Protein AF-A0A0E3ZFE8-F1 (afdb_monomer_lite)

Sequence (93 aa):
MDILQHFCARYPEEAVQLEIRRWFILALKDDYDGLCSGRTRHLITFFEQLRQVLSALYRLQDNPDTIAPLALALENLSQQLTPNWTLLVDPAD

Foldseek 3Di:
DDPLLVVCVVAPLVRVLVVLVVVLVVCCVVPPPDPPDPVNVVSVVVSVLVNQLSVLSNVCSVPVVVVPVNVVSVVVCVVVVPPCVVCVVDVDD

Organism: NCBI:txid400092

Secondary structure (DSSP, 8-state):
--HHHHHHHHS-HHHHHHHHHHHHHHHHHHH---TTSHHHHHHHHHHHHHHHHHHHHHHHHH-GGGHHHHHHHHHHHHHH--GGGHHHHS---

Radius of gyration: 14.8 Å; chains: 1; bounding box: 37×26×40 Å

Structure (mmCIF, N/CA/C/O backbone):
data_AF-A0A0E3ZFE8-F1
#
_entry.id   AF-A0A0E3ZFE8-F1
#
loop_
_atom_site.group_PDB
_atom_site.id
_atom_site.type_symbol
_atom_site.label_atom_id
_atom_site.label_alt_id
_atom_site.label_comp_id
_atom_site.label_asym_id
_atom_site.label_entity_id
_atom_site.label_seq_id
_atom_site.pdbx_PDB_ins_code
_atom_site.Cartn_x
_atom_site.Cartn_y
_atom_site.Cartn_z
_atom_site.occupancy
_atom_site.B_iso_or_equiv
_atom_site.auth_seq_id
_atom_site.auth_comp_id
_atom_site.auth_asym_id
_atom_site.auth_atom_id
_atom_site.pdbx_PDB_model_num
ATOM 1 N N . MET A 1 1 ? -22.247 3.380 12.559 1.00 49.09 1 MET A N 1
ATOM 2 C CA . MET A 1 1 ? -20.933 2.712 12.581 1.00 49.09 1 MET A CA 1
ATOM 3 C C . MET A 1 1 ? -20.124 3.303 11.459 1.00 49.09 1 MET A C 1
ATOM 5 O O . MET A 1 1 ? -20.637 3.375 10.349 1.00 49.09 1 MET A O 1
ATOM 9 N N . ASP A 1 2 ? -18.938 3.796 11.786 1.00 74.31 2 ASP A N 1
ATOM 10 C CA . ASP A 1 2 ? -18.043 4.450 10.841 1.00 74.31 2 ASP A CA 1
ATOM 11 C C . ASP A 1 2 ? -17.635 3.454 9.741 1.00 74.31 2 ASP A C 1
ATOM 13 O O . ASP A 1 2 ? -17.323 2.298 10.043 1.00 74.31 2 ASP A O 1
ATOM 17 N N . ILE A 1 3 ? -17.675 3.864 8.469 1.00 75.94 3 ILE A N 1
ATOM 18 C CA . ILE A 1 3 ? -17.308 3.006 7.322 1.00 75.94 3 ILE A CA 1
ATOM 19 C C . ILE A 1 3 ? -15.898 2.439 7.531 1.00 75.94 3 ILE A C 1
ATOM 21 O O . ILE A 1 3 ? -15.631 1.274 7.234 1.00 75.94 3 ILE A O 1
ATOM 25 N N . LEU A 1 4 ? -15.031 3.253 8.131 1.00 72.31 4 LEU A N 1
ATOM 26 C CA . LEU A 1 4 ? -13.649 2.930 8.443 1.00 72.31 4 LEU A CA 1
ATOM 27 C C . LEU A 1 4 ? -13.535 1.842 9.521 1.00 72.31 4 LEU A C 1
ATOM 29 O O . LEU A 1 4 ? -12.794 0.880 9.351 1.00 72.31 4 LEU A O 1
ATOM 33 N N . GLN A 1 5 ? -14.351 1.916 10.577 1.00 74.56 5 GLN A N 1
ATOM 34 C CA . GLN A 1 5 ? -14.404 0.875 11.610 1.00 74.56 5 GLN A CA 1
ATOM 35 C C . GLN A 1 5 ? -14.891 -0.461 11.046 1.00 74.56 5 GLN A C 1
ATOM 37 O O . GLN A 1 5 ? -14.350 -1.508 11.392 1.00 74.56 5 GLN A O 1
ATOM 42 N N . HIS A 1 6 ? -15.901 -0.444 10.169 1.00 80.19 6 HIS A N 1
ATOM 43 C CA . HIS A 1 6 ? -16.394 -1.672 9.547 1.00 80.19 6 HIS A CA 1
ATOM 44 C C . HIS A 1 6 ? -15.352 -2.289 8.608 1.00 80.19 6 HIS A C 1
ATOM 46 O O . HIS A 1 6 ? -15.161 -3.505 8.615 1.00 80.19 6 HIS A O 1
ATOM 52 N N . PHE A 1 7 ? -14.659 -1.457 7.826 1.00 81.31 7 PHE A N 1
ATOM 53 C CA . PHE A 1 7 ? -13.579 -1.895 6.950 1.00 81.31 7 PHE A CA 1
ATOM 54 C C . PHE A 1 7 ? -12.446 -2.547 7.746 1.00 81.31 7 PHE A C 1
ATOM 56 O O . PHE A 1 7 ? -12.103 -3.698 7.484 1.00 81.31 7 PHE A O 1
ATOM 63 N N . CYS A 1 8 ? -11.918 -1.862 8.758 1.00 81.75 8 CYS A N 1
ATOM 64 C CA . CYS A 1 8 ? -10.790 -2.373 9.524 1.00 81.75 8 CYS A CA 1
ATOM 65 C C . CYS A 1 8 ? -11.158 -3.556 10.440 1.00 81.75 8 CYS A C 1
ATOM 67 O O . CYS A 1 8 ? -10.316 -4.408 10.707 1.00 81.75 8 CYS A O 1
ATOM 69 N N . ALA A 1 9 ? -12.417 -3.670 10.882 1.00 84.19 9 ALA A N 1
ATOM 70 C CA . ALA A 1 9 ? -12.896 -4.860 11.590 1.00 84.19 9 ALA A CA 1
ATOM 71 C C . ALA A 1 9 ? -13.031 -6.082 10.665 1.00 84.19 9 ALA A C 1
ATOM 73 O O . ALA A 1 9 ? -12.829 -7.217 11.092 1.00 84.19 9 ALA A O 1
ATOM 74 N N . ARG A 1 10 ? -13.394 -5.860 9.396 1.00 87.06 10 ARG A N 1
ATOM 75 C CA . ARG A 1 10 ? -13.576 -6.919 8.396 1.00 87.06 10 ARG A CA 1
ATOM 76 C C . ARG A 1 10 ? -12.258 -7.382 7.783 1.00 87.06 10 ARG A C 1
ATOM 78 O O . ARG A 1 10 ? -12.127 -8.557 7.447 1.00 87.06 10 ARG A O 1
ATOM 85 N N . TYR A 1 11 ? -11.305 -6.471 7.631 1.00 87.81 11 TYR A N 1
ATOM 86 C CA . TYR A 1 11 ? -10.011 -6.734 7.021 1.00 87.81 11 TYR A CA 1
ATOM 87 C C . TYR A 1 11 ? -8.901 -6.353 8.006 1.00 87.81 11 TYR A C 1
ATOM 89 O O . TYR A 1 11 ? -8.718 -5.167 8.262 1.00 87.81 11 TYR A O 1
ATOM 97 N N . PRO A 1 12 ? -8.149 -7.317 8.563 1.00 89.06 12 PRO A N 1
ATOM 98 C CA . PRO A 1 12 ? -6.989 -7.019 9.401 1.00 89.06 12 PRO A CA 1
ATOM 99 C C . PRO A 1 12 ? -5.902 -6.287 8.608 1.00 89.06 12 PRO A C 1
ATOM 101 O O . PRO A 1 12 ? -5.692 -6.609 7.435 1.00 89.06 12 PRO A O 1
ATOM 104 N N . GLU A 1 13 ? -5.168 -5.367 9.247 1.00 87.06 13 GLU A N 1
ATOM 105 C CA . GLU A 1 13 ? -4.106 -4.593 8.581 1.00 87.06 13 GLU A CA 1
ATOM 106 C C . GLU A 1 13 ? -3.114 -5.512 7.859 1.00 87.06 13 GLU A C 1
ATOM 108 O O . GLU A 1 13 ? -2.856 -5.330 6.673 1.00 87.06 13 GLU A O 1
ATOM 113 N N . GLU A 1 14 ? -2.626 -6.560 8.525 1.00 88.69 14 GLU A N 1
ATOM 114 C CA . GLU A 1 14 ? -1.678 -7.514 7.937 1.00 88.69 14 GLU A CA 1
ATOM 115 C C . GLU A 1 14 ? -2.206 -8.176 6.656 1.00 88.69 14 GLU A C 1
ATOM 117 O O . GLU A 1 14 ? -1.456 -8.355 5.694 1.00 88.69 14 GLU A O 1
ATOM 122 N N . ALA A 1 15 ? -3.501 -8.507 6.613 1.00 87.50 15 ALA A N 1
ATOM 123 C CA . ALA A 1 15 ? -4.125 -9.124 5.448 1.00 87.50 15 ALA A CA 1
ATOM 124 C C . ALA A 1 15 ? -4.221 -8.137 4.275 1.00 87.50 15 ALA A C 1
ATOM 126 O O . ALA A 1 15 ? -3.918 -8.500 3.138 1.00 87.50 15 ALA A O 1
ATOM 127 N N . VAL A 1 16 ? -4.577 -6.880 4.550 1.00 87.62 16 VAL A N 1
ATOM 128 C CA . VAL A 1 16 ? -4.636 -5.814 3.538 1.00 87.62 16 VAL A CA 1
ATOM 129 C C . VAL A 1 16 ? -3.244 -5.484 3.001 1.00 87.62 16 VAL A C 1
ATOM 131 O O . VAL A 1 16 ? -3.046 -5.392 1.790 1.00 87.62 16 VAL A O 1
ATOM 134 N N . GLN A 1 17 ? -2.255 -5.379 3.888 1.00 85.56 17 GLN A N 1
ATOM 135 C CA . GLN A 1 17 ? -0.855 -5.145 3.535 1.00 85.56 17 GLN A CA 1
ATOM 136 C C . GLN A 1 17 ? -0.292 -6.279 2.665 1.00 85.56 17 GLN A C 1
ATOM 138 O O . GLN A 1 17 ? 0.426 -6.030 1.691 1.00 85.56 17 GLN A O 1
ATOM 143 N N . LEU A 1 18 ? -0.636 -7.533 2.981 1.00 88.69 18 LEU A N 1
ATOM 144 C CA . LEU A 1 18 ? -0.254 -8.695 2.181 1.00 88.69 18 LEU A CA 1
ATOM 145 C C . LEU A 1 18 ? -0.872 -8.640 0.781 1.00 88.69 18 LEU A C 1
ATOM 147 O O . LEU A 1 18 ? -0.178 -8.898 -0.203 1.00 88.69 18 LEU A O 1
ATOM 151 N N . GLU A 1 19 ? -2.156 -8.307 0.688 1.00 88.25 19 GLU A N 1
ATOM 152 C CA . GLU A 1 19 ? -2.877 -8.281 -0.582 1.00 88.25 19 GLU A CA 1
ATOM 153 C C . GLU A 1 19 ? -2.342 -7.187 -1.510 1.00 88.25 19 GLU A C 1
ATOM 155 O O . GLU A 1 19 ? -2.030 -7.443 -2.671 1.00 88.25 19 GLU A O 1
ATOM 160 N N . ILE A 1 20 ? -2.073 -6.000 -0.973 1.00 86.44 20 ILE A N 1
ATOM 161 C CA . ILE A 1 20 ? -1.469 -4.905 -1.739 1.00 86.44 20 ILE A CA 1
ATOM 162 C C . ILE A 1 20 ? -0.056 -5.250 -2.185 1.00 86.44 20 ILE A C 1
ATOM 164 O O . ILE A 1 20 ? 0.321 -4.969 -3.323 1.00 86.44 20 ILE A O 1
ATOM 168 N N . ARG A 1 21 ? 0.725 -5.932 -1.340 1.00 87.75 21 ARG A N 1
ATOM 169 C CA . ARG A 1 21 ? 2.038 -6.443 -1.744 1.00 87.75 21 ARG A CA 1
ATOM 170 C C . ARG A 1 21 ? 1.928 -7.441 -2.896 1.00 87.75 21 ARG A C 1
ATOM 172 O O . ARG A 1 21 ? 2.779 -7.419 -3.782 1.00 87.75 21 ARG A O 1
ATOM 179 N N . ARG A 1 22 ? 0.911 -8.308 -2.906 1.00 87.88 22 ARG A N 1
ATOM 180 C CA . ARG A 1 22 ? 0.669 -9.233 -4.025 1.00 87.88 22 ARG A CA 1
ATOM 181 C C . ARG A 1 22 ? 0.366 -8.466 -5.305 1.00 87.88 22 ARG A C 1
ATOM 183 O O . ARG A 1 22 ? 0.996 -8.751 -6.318 1.00 87.88 22 ARG A O 1
ATOM 190 N N . TRP A 1 23 ? -0.524 -7.479 -5.246 1.00 87.00 23 TRP A N 1
ATOM 191 C CA . TRP A 1 23 ? -0.878 -6.657 -6.407 1.00 87.00 23 TRP A CA 1
ATOM 192 C C . TRP A 1 23 ? 0.329 -5.896 -6.947 1.00 87.00 23 TRP A C 1
ATOM 194 O O . TRP A 1 23 ? 0.566 -5.900 -8.149 1.00 87.00 23 TRP A O 1
ATOM 204 N N . PHE A 1 24 ? 1.154 -5.335 -6.065 1.00 86.12 24 PHE A N 1
ATOM 205 C CA . PHE A 1 24 ? 2.394 -4.677 -6.460 1.00 86.12 24 PHE A CA 1
ATOM 206 C C . PHE A 1 24 ? 3.382 -5.624 -7.134 1.00 86.12 24 PHE A C 1
ATOM 208 O O . PHE A 1 24 ? 3.966 -5.264 -8.147 1.00 86.12 24 PHE A O 1
ATOM 215 N N . ILE A 1 25 ? 3.563 -6.842 -6.615 1.00 85.94 25 ILE A N 1
ATOM 216 C CA . ILE A 1 25 ? 4.442 -7.833 -7.253 1.00 85.94 25 ILE A CA 1
ATOM 217 C C . ILE A 1 25 ? 3.917 -8.216 -8.639 1.00 85.94 25 ILE A C 1
ATOM 219 O O . ILE A 1 25 ? 4.724 -8.409 -9.544 1.00 85.94 25 ILE A O 1
ATOM 223 N N . LEU A 1 26 ? 2.600 -8.348 -8.808 1.00 83.38 26 LEU A N 1
ATOM 224 C CA . LEU A 1 26 ? 1.989 -8.653 -10.104 1.00 83.38 26 LEU A CA 1
ATOM 225 C C . LEU A 1 26 ? 2.179 -7.496 -11.090 1.00 83.38 26 LEU A C 1
ATOM 227 O O . LEU A 1 26 ? 2.761 -7.709 -12.146 1.00 83.38 26 LEU A O 1
ATOM 231 N N . ALA A 1 27 ? 1.823 -6.272 -10.697 1.00 79.94 27 ALA A N 1
ATOM 232 C CA . ALA A 1 27 ? 2.027 -5.080 -11.517 1.00 79.94 27 ALA A CA 1
ATOM 233 C C . ALA A 1 27 ? 3.506 -4.879 -11.878 1.00 79.94 27 ALA A C 1
ATOM 235 O O . ALA A 1 27 ? 3.845 -4.577 -13.016 1.00 79.94 27 ALA A O 1
ATOM 236 N N . LEU A 1 28 ? 4.416 -5.112 -10.925 1.00 82.88 28 LEU A N 1
ATOM 237 C CA . LEU A 1 28 ? 5.845 -5.051 -11.195 1.00 82.88 28 LEU A CA 1
ATOM 238 C C . LEU A 1 28 ? 6.249 -6.142 -12.190 1.00 82.88 28 LEU A C 1
ATOM 240 O O . LEU A 1 28 ? 6.996 -5.862 -13.106 1.00 82.88 28 LEU A O 1
ATOM 244 N N . LYS A 1 29 ? 5.765 -7.380 -12.072 1.00 83.25 29 LYS A N 1
ATOM 245 C CA . LYS A 1 29 ? 6.103 -8.433 -13.045 1.00 83.25 29 LYS A CA 1
ATOM 246 C C . LYS A 1 29 ? 5.650 -8.106 -14.466 1.00 83.25 29 LYS A C 1
ATOM 248 O O . LYS A 1 29 ? 6.395 -8.413 -15.393 1.00 83.25 29 LYS A O 1
ATOM 253 N N . ASP A 1 30 ? 4.476 -7.506 -14.613 1.00 78.62 30 ASP A N 1
ATOM 254 C CA . ASP A 1 30 ? 3.889 -7.217 -15.922 1.00 78.62 30 ASP A CA 1
ATOM 255 C C . ASP A 1 30 ? 4.520 -5.974 -16.572 1.00 78.62 30 ASP A C 1
ATOM 257 O O . ASP A 1 30 ? 4.752 -5.958 -17.781 1.00 78.62 30 ASP A O 1
ATOM 261 N N . ASP A 1 31 ? 4.882 -4.966 -15.771 1.00 74.81 31 ASP A N 1
ATOM 262 C CA . ASP A 1 31 ? 5.350 -3.663 -16.261 1.00 74.81 31 ASP A CA 1
ATOM 263 C C . ASP A 1 31 ? 6.824 -3.341 -15.961 1.00 74.81 31 ASP A C 1
ATOM 265 O O . ASP A 1 31 ? 7.286 -2.236 -16.268 1.00 74.81 31 ASP A O 1
ATOM 26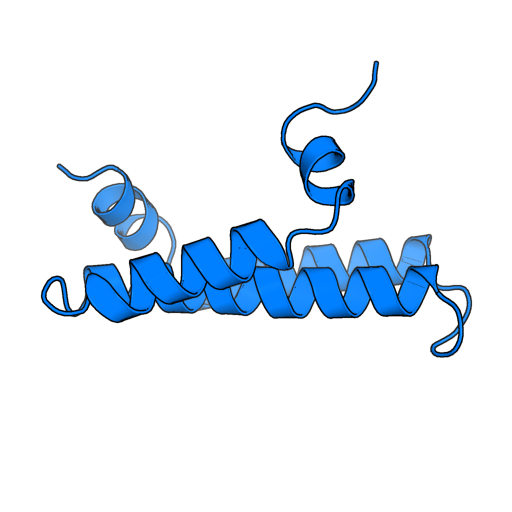9 N N . TYR A 1 32 ? 7.596 -4.268 -15.383 1.00 82.56 32 TYR A N 1
ATOM 270 C CA . TYR A 1 32 ? 8.998 -4.010 -15.045 1.00 82.56 32 TYR A CA 1
ATOM 271 C C . TYR A 1 32 ? 9.880 -3.871 -16.284 1.00 82.56 32 TYR A C 1
ATOM 273 O O . TYR A 1 32 ? 10.138 -4.809 -17.035 1.00 82.56 32 TYR A O 1
ATOM 281 N N . ASP A 1 33 ? 10.433 -2.677 -16.423 1.00 83.25 33 ASP A N 1
ATOM 282 C CA . ASP A 1 33 ? 11.348 -2.245 -17.477 1.00 83.25 33 ASP A CA 1
ATOM 283 C C . ASP A 1 33 ? 12.688 -1.739 -16.908 1.00 83.25 33 ASP A C 1
ATOM 285 O O . ASP A 1 33 ? 13.476 -1.097 -17.603 1.00 83.25 33 ASP A O 1
ATOM 289 N N . GLY A 1 34 ? 12.970 -2.062 -15.640 1.00 80.56 34 GLY A N 1
ATOM 290 C CA . GLY A 1 34 ? 14.213 -1.734 -14.943 1.00 80.56 34 GLY A CA 1
ATOM 291 C C . GLY A 1 34 ? 14.048 -0.661 -13.865 1.00 80.56 34 GLY A C 1
ATOM 292 O O . GLY A 1 34 ? 13.331 0.318 -14.033 1.00 80.56 34 GLY A O 1
ATOM 293 N N . LEU A 1 35 ? 14.797 -0.796 -12.765 1.00 77.12 35 LEU A N 1
ATOM 294 C CA . LEU A 1 35 ? 14.753 0.120 -11.608 1.00 77.12 35 LEU A CA 1
ATOM 295 C C . LEU A 1 35 ? 15.039 1.595 -11.946 1.00 77.12 35 LEU A C 1
ATOM 297 O O . LEU A 1 35 ? 14.631 2.492 -11.212 1.00 77.12 35 LEU A O 1
ATOM 301 N N . CYS A 1 36 ? 15.743 1.859 -13.048 1.00 76.25 36 CYS A N 1
ATOM 302 C CA . CYS A 1 36 ? 16.045 3.216 -13.496 1.00 76.25 36 CYS A CA 1
ATOM 303 C C . CYS A 1 36 ? 14.952 3.819 -14.384 1.00 76.25 36 CYS A C 1
ATOM 305 O O . CYS A 1 36 ? 15.026 5.014 -14.677 1.00 76.25 36 CYS A O 1
ATOM 307 N N . SER A 1 37 ? 13.947 3.058 -14.817 1.00 82.50 37 SER A N 1
ATOM 308 C CA . SER A 1 37 ? 12.875 3.619 -15.631 1.00 82.50 37 SER A CA 1
ATOM 309 C C . SER A 1 37 ? 12.002 4.561 -14.795 1.00 82.50 37 SER A C 1
ATOM 311 O O . SER A 1 37 ? 11.853 4.404 -13.577 1.00 82.50 37 SER A O 1
ATOM 313 N N . GLY A 1 38 ? 11.423 5.570 -15.448 1.00 76.94 38 GLY A N 1
ATOM 314 C CA . GLY A 1 38 ? 10.447 6.442 -14.797 1.00 76.94 38 GLY A CA 1
ATOM 315 C C . GLY A 1 38 ? 9.212 5.657 -14.356 1.00 76.94 38 GLY A C 1
ATOM 316 O O . GLY A 1 38 ? 8.734 5.843 -13.245 1.00 76.94 38 GLY A O 1
ATOM 317 N N . ARG A 1 39 ? 8.729 4.730 -15.190 1.00 75.12 39 ARG A N 1
ATOM 318 C CA . ARG A 1 39 ? 7.518 3.939 -14.937 1.00 75.12 39 ARG A CA 1
ATOM 319 C C . ARG A 1 39 ? 7.652 3.021 -13.720 1.00 75.12 39 ARG A C 1
ATOM 321 O O . ARG A 1 39 ? 6.820 3.098 -12.822 1.00 75.12 39 ARG A O 1
ATOM 328 N N . THR A 1 40 ? 8.729 2.239 -13.639 1.00 78.56 40 THR A N 1
ATOM 329 C CA . THR A 1 40 ? 9.011 1.369 -12.486 1.00 78.56 40 THR A CA 1
ATOM 330 C C . THR A 1 40 ? 9.172 2.195 -11.207 1.00 78.56 40 THR A C 1
ATOM 332 O O . THR A 1 40 ? 8.61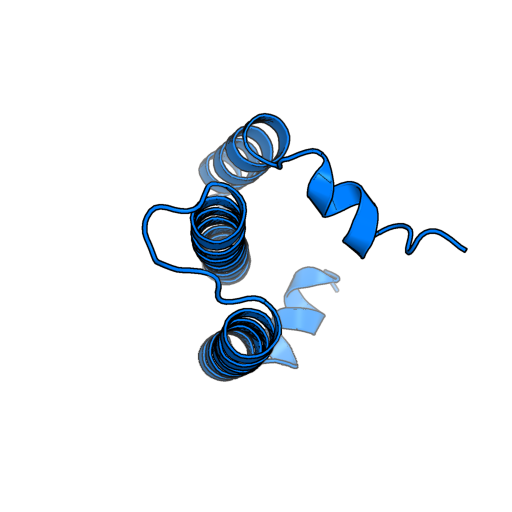7 1.833 -10.171 1.00 78.56 40 THR A O 1
ATOM 335 N N . ARG A 1 41 ? 9.857 3.349 -11.265 1.00 81.69 41 ARG A N 1
ATOM 336 C CA . ARG A 1 41 ? 9.957 4.257 -10.109 1.00 81.69 41 ARG A CA 1
ATOM 337 C C . ARG A 1 41 ? 8.601 4.803 -9.670 1.00 81.69 41 ARG A C 1
ATOM 339 O O . ARG A 1 41 ? 8.321 4.783 -8.479 1.00 81.69 41 ARG A O 1
ATOM 346 N N . HIS A 1 42 ? 7.747 5.229 -10.600 1.00 80.38 42 HIS A N 1
ATOM 347 C CA . HIS A 1 42 ? 6.398 5.692 -10.264 1.00 80.38 42 HIS A CA 1
ATOM 348 C C . HIS A 1 42 ? 5.554 4.592 -9.617 1.00 80.38 42 HIS A C 1
ATOM 350 O O . HIS A 1 42 ? 4.868 4.868 -8.638 1.00 80.38 42 HIS A O 1
ATOM 356 N N . LEU A 1 43 ? 5.633 3.356 -10.117 1.00 79.81 43 LEU A N 1
ATOM 357 C CA . LEU A 1 43 ? 4.911 2.220 -9.544 1.00 79.81 43 LEU A CA 1
ATOM 358 C C . LEU A 1 43 ? 5.373 1.911 -8.110 1.00 79.81 43 LEU A C 1
ATOM 360 O O . LEU A 1 43 ? 4.544 1.682 -7.231 1.00 79.81 43 LEU A O 1
ATOM 364 N N . ILE A 1 44 ? 6.687 1.949 -7.858 1.00 83.12 44 ILE A N 1
ATOM 365 C CA . ILE A 1 44 ? 7.260 1.783 -6.512 1.00 83.12 44 ILE A CA 1
ATOM 366 C C . ILE A 1 44 ? 6.775 2.901 -5.582 1.00 83.12 44 ILE A C 1
ATOM 368 O O . ILE A 1 44 ? 6.247 2.611 -4.510 1.00 83.12 44 ILE A O 1
ATOM 372 N N . THR A 1 45 ? 6.899 4.164 -5.999 1.00 81.75 45 THR A N 1
ATOM 373 C CA . THR A 1 45 ? 6.465 5.319 -5.199 1.00 81.75 45 THR A CA 1
ATOM 374 C C . THR A 1 45 ? 4.973 5.250 -4.878 1.00 81.75 45 THR A C 1
ATOM 376 O O . THR A 1 45 ? 4.582 5.444 -3.728 1.00 81.75 45 THR A O 1
ATOM 379 N N . PHE A 1 46 ? 4.140 4.919 -5.868 1.00 81.50 46 PHE A N 1
ATOM 380 C CA . PHE A 1 46 ? 2.701 4.733 -5.686 1.00 81.50 46 PHE A CA 1
ATOM 381 C C . PHE A 1 46 ? 2.407 3.670 -4.620 1.00 81.50 46 PHE A C 1
ATOM 383 O O . PHE A 1 46 ? 1.593 3.889 -3.721 1.00 81.50 46 PHE A O 1
ATOM 390 N N . PHE A 1 47 ? 3.088 2.525 -4.691 1.00 84.44 47 PHE A N 1
ATOM 391 C CA . PHE A 1 47 ? 2.901 1.443 -3.732 1.00 84.44 47 PHE A CA 1
ATOM 392 C C . PHE A 1 47 ? 3.291 1.859 -2.311 1.00 84.44 47 PHE A C 1
ATOM 394 O O . PHE A 1 47 ? 2.556 1.583 -1.361 1.00 84.44 47 PHE A O 1
ATOM 401 N N . GLU A 1 48 ? 4.422 2.544 -2.152 1.00 83.25 48 GLU A N 1
ATOM 402 C CA . GLU A 1 48 ? 4.865 3.037 -0.847 1.00 83.25 48 GLU A CA 1
ATOM 403 C C . GLU A 1 48 ? 3.871 4.034 -0.245 1.00 83.25 48 GLU A C 1
ATOM 405 O O . GLU A 1 48 ? 3.562 3.942 0.946 1.00 83.25 48 GLU A O 1
ATOM 410 N N . GLN A 1 49 ? 3.322 4.935 -1.064 1.00 78.81 49 GLN A N 1
ATOM 411 C CA . GLN A 1 49 ? 2.289 5.885 -0.649 1.00 78.81 49 GLN A CA 1
ATOM 412 C C . GLN A 1 49 ? 1.005 5.173 -0.222 1.00 78.81 49 GLN A C 1
ATOM 414 O O . GLN A 1 49 ? 0.505 5.426 0.873 1.00 78.81 49 GLN A O 1
ATOM 419 N N . LEU A 1 50 ? 0.501 4.234 -1.030 1.00 82.38 50 LEU A N 1
ATOM 420 C CA . LEU A 1 50 ? -0.695 3.452 -0.702 1.00 82.38 50 LEU A CA 1
ATOM 421 C C . LEU A 1 50 ? -0.529 2.706 0.630 1.00 82.38 50 LEU A C 1
ATOM 423 O O . LEU A 1 50 ? -1.432 2.700 1.468 1.00 82.38 50 LEU A O 1
ATOM 427 N N . ARG A 1 51 ? 0.658 2.137 0.863 1.00 84.19 51 ARG A N 1
ATOM 428 C CA . ARG A 1 51 ? 0.998 1.463 2.119 1.00 84.19 51 ARG A CA 1
ATOM 429 C C . ARG A 1 51 ? 0.888 2.396 3.325 1.00 84.19 51 ARG A C 1
ATOM 431 O O . ARG A 1 51 ? 0.367 1.994 4.365 1.00 84.19 51 ARG A O 1
ATOM 438 N N . GLN A 1 52 ? 1.379 3.629 3.185 1.00 79.19 52 GLN A N 1
ATOM 439 C CA . GLN A 1 52 ? 1.335 4.645 4.238 1.00 79.19 52 GLN A CA 1
ATOM 440 C C . GLN A 1 52 ? -0.093 5.111 4.533 1.00 79.19 52 GLN A C 1
ATOM 442 O O . GLN A 1 52 ? -0.429 5.239 5.711 1.00 79.19 52 GLN A O 1
ATOM 447 N N . VAL A 1 53 ? -0.941 5.299 3.508 1.00 79.31 53 VAL A N 1
ATOM 448 C CA . VAL A 1 53 ? -2.372 5.621 3.698 1.00 79.31 53 VAL A CA 1
ATOM 449 C C . VAL A 1 53 ? -3.017 4.592 4.598 1.00 79.31 53 VAL A C 1
ATOM 451 O O . VAL A 1 53 ? -3.652 4.937 5.587 1.00 79.31 53 VAL A O 1
ATOM 454 N N . LEU A 1 54 ? -2.859 3.317 4.254 1.00 82.19 54 LEU A N 1
ATOM 455 C CA . LEU A 1 54 ? -3.585 2.255 4.930 1.00 82.19 54 LEU A CA 1
ATOM 456 C C . LEU A 1 54 ? -3.140 2.124 6.371 1.00 82.19 54 LEU A C 1
ATOM 458 O O . LEU A 1 54 ? -3.990 2.127 7.253 1.00 82.19 54 LEU A O 1
ATOM 462 N N . SER A 1 55 ? -1.834 2.137 6.636 1.00 82.88 55 SER A N 1
ATOM 463 C CA . SER A 1 55 ? -1.353 2.164 8.018 1.00 82.88 55 SER A CA 1
ATOM 464 C C . SER A 1 55 ? -1.833 3.399 8.786 1.00 82.88 55 SER A C 1
ATOM 466 O O . SER A 1 55 ? -2.100 3.302 9.981 1.00 82.88 55 SER A O 1
ATOM 468 N N . ALA A 1 56 ? -1.993 4.557 8.138 1.00 77.12 56 ALA A N 1
ATOM 469 C CA . ALA A 1 56 ? -2.583 5.730 8.780 1.00 77.12 56 ALA A CA 1
ATOM 470 C C . ALA A 1 56 ? -4.083 5.539 9.086 1.00 77.12 56 ALA A C 1
ATOM 472 O O . ALA A 1 56 ? -4.529 5.938 10.159 1.00 77.12 56 ALA A O 1
ATOM 473 N N . LEU A 1 57 ? -4.841 4.881 8.200 1.00 79.69 57 LEU A N 1
ATOM 474 C CA . LEU A 1 57 ? -6.256 4.554 8.419 1.00 79.69 57 LEU A CA 1
ATOM 475 C C . LEU A 1 57 ? -6.439 3.585 9.598 1.00 79.69 57 LEU A C 1
ATOM 477 O O . LEU A 1 57 ? -7.275 3.840 10.460 1.00 79.69 57 LEU A O 1
ATOM 481 N N . TYR A 1 58 ? -5.633 2.523 9.692 1.00 83.44 58 TYR A N 1
ATOM 482 C CA . TYR A 1 58 ? -5.690 1.602 10.839 1.00 83.44 58 TYR A CA 1
ATOM 483 C C . TYR A 1 58 ? -5.286 2.291 12.150 1.00 83.44 58 TYR A C 1
ATOM 485 O O . TYR A 1 58 ? -5.961 2.136 13.163 1.00 83.44 58 TYR A O 1
ATOM 493 N N . ARG A 1 59 ? -4.261 3.154 12.133 1.00 80.38 59 ARG A N 1
ATOM 494 C CA . ARG A 1 59 ? -3.887 3.950 13.318 1.00 80.38 59 ARG A CA 1
ATOM 495 C C . ARG A 1 59 ? -4.985 4.910 13.769 1.00 80.38 59 ARG A C 1
ATOM 497 O O . ARG A 1 59 ? -5.143 5.106 14.970 1.00 80.38 59 ARG A O 1
ATOM 504 N N . LEU A 1 60 ? -5.730 5.500 12.834 1.00 73.56 60 LEU A N 1
ATOM 505 C CA . LEU A 1 60 ? -6.866 6.368 13.148 1.00 73.56 60 LEU A CA 1
ATOM 506 C C . LEU A 1 60 ? -7.984 5.596 13.856 1.00 73.56 60 LEU A C 1
ATOM 508 O O . LEU A 1 60 ? -8.608 6.129 14.769 1.00 73.56 60 LEU A O 1
ATOM 512 N N . GLN A 1 61 ? -8.232 4.350 13.448 1.00 76.69 61 GLN A N 1
ATOM 513 C CA . GLN A 1 61 ? -9.196 3.490 14.128 1.00 76.69 61 GLN A CA 1
ATOM 514 C C . GLN A 1 61 ? -8.777 3.227 15.581 1.00 76.69 61 GLN A C 1
ATOM 516 O O . GLN A 1 61 ? -9.621 3.309 16.474 1.00 76.69 61 GLN A O 1
ATOM 521 N N . ASP A 1 62 ? -7.495 2.930 15.809 1.00 74.94 62 ASP A N 1
ATOM 522 C CA . ASP A 1 62 ? -6.965 2.634 17.144 1.00 74.94 62 ASP A CA 1
ATOM 523 C C . ASP A 1 62 ? -6.866 3.882 18.035 1.00 74.94 62 ASP A C 1
ATOM 525 O O . ASP A 1 62 ? -7.052 3.792 19.247 1.00 74.94 62 ASP A O 1
ATOM 529 N N . ASN A 1 63 ? -6.584 5.051 17.451 1.00 73.19 63 ASN A N 1
ATOM 530 C CA . ASN A 1 63 ? -6.474 6.327 18.157 1.00 73.19 63 ASN A CA 1
ATOM 531 C C . ASN A 1 63 ? -7.221 7.442 17.405 1.00 73.19 63 ASN A C 1
ATOM 533 O O . ASN A 1 63 ? -6.612 8.207 16.648 1.00 73.19 63 ASN A O 1
ATOM 537 N N . PRO A 1 64 ? -8.530 7.612 17.648 1.00 65.62 64 PRO A N 1
ATOM 538 C CA . PRO A 1 64 ? -9.331 8.615 16.952 1.00 65.62 64 PRO A CA 1
ATOM 539 C C . PRO A 1 64 ? -8.899 10.054 17.260 1.00 65.62 64 PRO A C 1
ATOM 541 O O . PRO A 1 64 ? -9.203 10.934 16.472 1.00 65.62 64 PRO A O 1
ATOM 544 N N . ASP A 1 65 ? -8.134 10.311 18.328 1.00 66.44 65 ASP A N 1
ATOM 545 C CA . ASP A 1 65 ? -7.577 11.642 18.627 1.00 66.44 65 ASP A CA 1
ATOM 546 C C . ASP A 1 65 ? -6.400 12.037 17.708 1.00 66.44 65 ASP A C 1
ATOM 548 O O . ASP A 1 65 ? -5.975 13.193 17.682 1.00 66.44 65 ASP A O 1
ATOM 552 N N . THR A 1 66 ? -5.894 11.109 16.885 1.00 62.34 66 THR A N 1
ATOM 553 C CA . THR A 1 66 ? -4.858 11.375 15.869 1.00 62.34 66 THR A CA 1
ATOM 554 C C . THR A 1 66 ? -5.419 11.841 14.513 1.00 62.34 66 THR A C 1
ATOM 556 O O . THR A 1 66 ? -4.833 11.589 13.463 1.00 62.34 66 THR A O 1
ATOM 559 N N . ILE A 1 67 ? -6.521 12.600 14.507 1.00 58.94 67 ILE A N 1
ATOM 560 C CA . ILE A 1 67 ? -7.131 13.144 13.271 1.00 58.94 67 ILE A CA 1
ATOM 561 C C . ILE A 1 67 ? -6.164 14.066 12.508 1.00 58.94 67 ILE A C 1
ATOM 563 O O . ILE A 1 67 ? -6.110 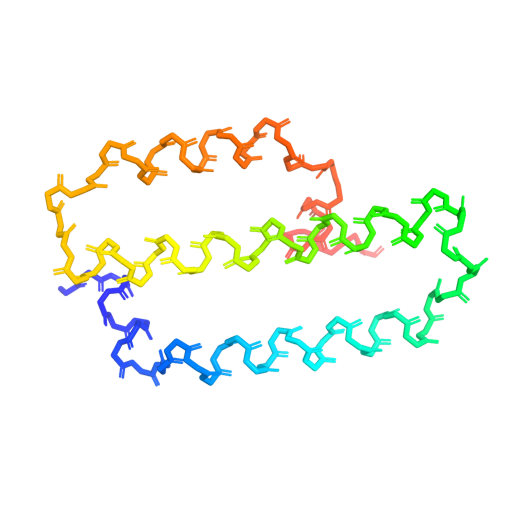14.034 11.279 1.00 58.94 67 ILE A O 1
ATOM 567 N N . ALA A 1 68 ? -5.362 14.862 13.224 1.00 58.41 68 ALA A N 1
ATOM 568 C CA . ALA A 1 68 ? -4.417 15.804 12.620 1.00 58.41 68 ALA A CA 1
ATOM 569 C C . ALA A 1 68 ? -3.364 15.128 11.712 1.00 58.41 68 ALA A C 1
ATOM 571 O O . ALA A 1 68 ? -3.229 15.548 10.563 1.00 58.41 68 ALA A O 1
ATOM 572 N N . PRO A 1 69 ? -2.648 14.068 12.143 1.00 57.41 69 PRO A N 1
ATOM 573 C CA . PRO A 1 69 ? -1.704 13.374 11.269 1.00 57.41 69 PRO A CA 1
ATOM 574 C C . PRO A 1 69 ? -2.366 12.607 10.117 1.00 57.41 69 PRO A C 1
ATOM 576 O O . PRO A 1 69 ? -1.710 12.425 9.097 1.00 57.41 69 PRO A O 1
ATOM 579 N N . LEU A 1 70 ? -3.639 12.203 10.217 1.00 57.94 70 LEU A N 1
ATOM 580 C CA . LEU A 1 70 ? -4.359 11.608 9.084 1.00 57.94 70 LEU A CA 1
ATOM 581 C C . LEU A 1 70 ? -4.701 12.654 8.021 1.00 57.94 70 LEU A C 1
ATOM 583 O O . LEU A 1 70 ? -4.447 12.413 6.848 1.00 57.94 70 LEU A O 1
ATOM 587 N N . ALA A 1 71 ? -5.241 13.811 8.411 1.00 61.03 71 ALA A N 1
ATOM 588 C CA . ALA A 1 71 ? -5.528 14.894 7.472 1.00 61.03 71 ALA A CA 1
ATOM 589 C C . ALA A 1 71 ? -4.252 15.334 6.740 1.00 61.03 71 ALA A C 1
ATOM 591 O O . ALA A 1 71 ? -4.260 15.473 5.524 1.00 61.03 71 ALA A O 1
ATOM 592 N N . LEU A 1 72 ? -3.136 15.428 7.466 1.00 61.28 72 LEU A N 1
ATOM 593 C CA . LEU A 1 72 ? -1.826 15.769 6.914 1.00 61.28 72 LEU A CA 1
ATOM 594 C C . LEU A 1 72 ? -1.248 14.640 6.043 1.00 61.28 72 LEU A C 1
ATOM 596 O O . LEU A 1 72 ? -0.621 14.912 5.027 1.00 61.28 72 LEU A O 1
ATOM 600 N N . ALA A 1 73 ? -1.474 13.369 6.392 1.00 60.28 73 ALA A N 1
ATOM 601 C CA . ALA A 1 73 ? -1.090 12.231 5.555 1.00 60.28 73 ALA A CA 1
ATOM 602 C C . ALA A 1 73 ? -1.929 12.151 4.273 1.00 60.28 73 ALA A C 1
ATOM 604 O O . ALA A 1 73 ? -1.376 11.877 3.216 1.00 60.28 73 ALA A O 1
ATOM 605 N N . LEU A 1 74 ? -3.233 12.422 4.350 1.00 65.56 74 LEU A N 1
ATOM 606 C CA . LEU A 1 74 ? -4.151 12.469 3.212 1.00 65.56 74 LEU A CA 1
ATOM 607 C C . LEU A 1 74 ? -3.917 13.694 2.330 1.00 65.56 74 LEU A C 1
ATOM 609 O O . LEU A 1 74 ? -4.088 13.589 1.124 1.00 65.56 74 LEU A O 1
ATOM 613 N N . GLU A 1 75 ? -3.513 14.828 2.901 1.00 65.38 75 GLU A N 1
ATOM 614 C CA . GLU A 1 75 ? -3.137 16.041 2.170 1.00 65.38 75 GLU A CA 1
ATOM 615 C C . GLU A 1 75 ? -1.761 15.891 1.512 1.00 65.38 75 GLU A C 1
ATOM 617 O O . GLU A 1 75 ? -1.596 16.193 0.334 1.00 65.38 75 GLU A O 1
ATOM 622 N N . ASN A 1 76 ? -0.783 15.316 2.218 1.00 57.66 76 ASN A N 1
ATOM 623 C CA . ASN A 1 76 ? 0.483 14.91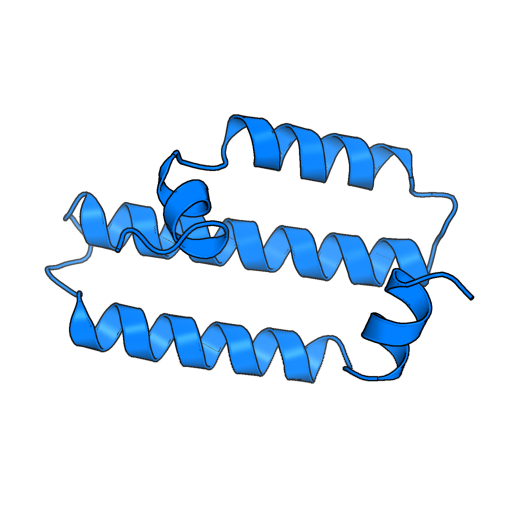8 1.605 1.00 57.66 76 ASN A CA 1
ATOM 624 C C . ASN A 1 76 ? 0.254 13.877 0.516 1.00 57.66 76 ASN A C 1
ATOM 626 O O . ASN A 1 76 ? 0.904 13.939 -0.524 1.00 57.66 76 ASN A O 1
ATOM 630 N N . LEU A 1 77 ? -0.687 12.951 0.718 1.00 59.25 77 LEU A N 1
ATOM 631 C CA . LEU A 1 77 ? -1.116 12.090 -0.363 1.00 59.25 77 LEU A CA 1
ATOM 632 C C . LEU A 1 77 ? -1.741 12.911 -1.471 1.00 59.25 77 LEU A C 1
ATOM 634 O O . LEU A 1 77 ? -1.191 12.864 -2.544 1.00 59.25 77 LEU A O 1
ATOM 638 N N . SER A 1 78 ? -2.791 13.704 -1.285 1.00 61.38 78 SER A N 1
ATOM 639 C CA . SER A 1 78 ? -3.434 14.453 -2.381 1.00 61.38 78 SER A CA 1
ATOM 640 C C . SER A 1 78 ? -2.478 15.334 -3.183 1.00 61.38 78 SER A C 1
ATOM 642 O O . SER A 1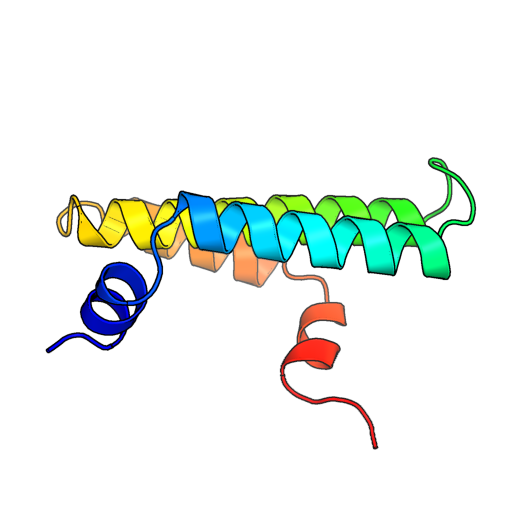 78 ? -2.674 15.495 -4.385 1.00 61.38 78 SER A O 1
ATOM 644 N N . GLN A 1 79 ? -1.405 15.823 -2.562 1.00 62.50 79 GLN A N 1
ATOM 645 C CA . GLN A 1 79 ? -0.331 16.561 -3.227 1.00 62.50 79 GLN A CA 1
ATOM 646 C C . GLN A 1 79 ? 0.695 15.670 -3.948 1.00 62.50 79 GLN A C 1
ATOM 648 O O . GLN A 1 79 ? 1.276 16.096 -4.945 1.00 62.50 79 GLN A O 1
ATOM 653 N N . GLN A 1 80 ? 0.948 14.454 -3.459 1.00 54.09 80 GLN A N 1
ATOM 654 C CA . GLN A 1 80 ? 1.899 13.495 -4.045 1.00 54.09 80 GLN A CA 1
ATOM 655 C C . GLN A 1 80 ? 1.238 12.369 -4.853 1.00 54.09 80 GLN A C 1
ATOM 657 O O . GLN A 1 80 ? 1.930 11.555 -5.475 1.00 54.09 80 GLN A O 1
ATOM 662 N N . LEU A 1 81 ? -0.090 12.320 -4.818 1.00 56.00 81 LEU A N 1
ATOM 663 C CA . LEU A 1 81 ? -0.990 11.482 -5.574 1.00 56.00 81 LEU A CA 1
ATOM 664 C C . LEU A 1 81 ? -0.764 11.892 -7.018 1.00 56.00 81 LEU A C 1
ATOM 666 O O . LEU A 1 81 ? -1.327 12.859 -7.524 1.00 56.00 81 LEU A O 1
ATOM 670 N N . THR A 1 82 ? 0.159 11.182 -7.657 1.00 53.62 82 THR A N 1
ATOM 671 C CA . THR A 1 82 ? 0.395 11.307 -9.088 1.00 53.62 82 THR A CA 1
ATOM 672 C C . THR A 1 82 ? -0.955 11.253 -9.815 1.00 53.62 82 THR A C 1
ATOM 674 O O . THR A 1 82 ? -1.844 10.512 -9.384 1.00 53.62 82 THR A O 1
ATOM 677 N N . PRO A 1 83 ? -1.120 11.958 -10.949 1.00 55.97 83 PRO A N 1
ATOM 678 C CA . PRO A 1 83 ? -2.340 11.908 -11.769 1.00 55.97 83 PRO A CA 1
ATOM 679 C C . PRO A 1 83 ? -2.743 10.486 -12.221 1.00 55.97 83 PRO A C 1
ATOM 681 O O . PRO A 1 83 ? -3.794 10.294 -12.820 1.00 55.97 83 PRO A O 1
ATOM 684 N N . ASN A 1 84 ? -1.945 9.469 -11.899 1.00 44.94 84 ASN A N 1
ATOM 685 C CA . ASN A 1 84 ? -2.237 8.057 -12.100 1.00 44.94 84 ASN A CA 1
ATOM 686 C C . ASN A 1 84 ? -3.227 7.472 -11.078 1.00 44.94 84 ASN A C 1
ATOM 688 O O . ASN A 1 84 ? -3.768 6.405 -11.332 1.00 44.94 84 ASN A O 1
ATOM 692 N N . TRP A 1 85 ? -3.515 8.132 -9.948 1.00 47.81 85 TRP A N 1
ATOM 693 C CA . TRP A 1 85 ? -4.608 7.681 -9.070 1.00 47.81 85 TRP A CA 1
ATOM 694 C C . TRP A 1 85 ? -5.984 7.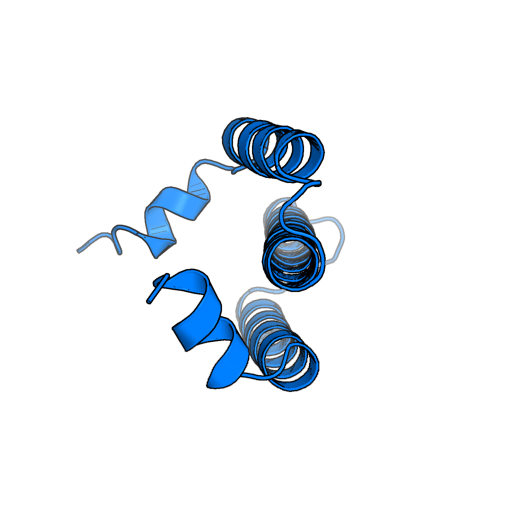863 -9.706 1.00 47.81 85 TRP A C 1
ATOM 696 O O . TRP A 1 85 ? -6.893 7.090 -9.417 1.00 47.81 85 TRP A O 1
ATOM 706 N N . THR A 1 86 ? -6.121 8.813 -10.634 1.00 44.34 86 THR A N 1
ATOM 707 C CA . THR A 1 86 ? -7.325 8.965 -11.458 1.00 44.34 86 THR A CA 1
ATOM 708 C C . THR A 1 86 ? -7.638 7.686 -12.242 1.00 44.34 86 THR A C 1
ATOM 710 O O . THR A 1 86 ? -8.806 7.363 -12.383 1.00 44.34 86 THR A O 1
ATOM 713 N N . LEU A 1 87 ? -6.628 6.887 -12.623 1.00 42.78 87 LEU A N 1
ATOM 714 C CA . LEU A 1 87 ? -6.819 5.599 -13.315 1.00 42.78 87 LEU A CA 1
ATOM 715 C C . LEU A 1 87 ? -7.404 4.490 -12.421 1.00 42.78 87 LEU A C 1
ATOM 717 O O . LEU A 1 87 ? -7.877 3.482 -12.934 1.00 42.78 87 LEU A O 1
ATOM 721 N N . LEU A 1 88 ? -7.349 4.639 -11.093 1.00 41.50 88 LEU A N 1
ATOM 722 C CA . LEU A 1 88 ? -7.924 3.675 -10.143 1.00 41.50 88 LEU A CA 1
ATOM 723 C C . LEU A 1 88 ? -9.352 4.028 -9.721 1.00 41.50 88 LEU A C 1
ATOM 725 O O . LEU A 1 88 ? -10.078 3.154 -9.255 1.00 41.50 88 LEU A O 1
ATOM 729 N N . VAL A 1 89 ? -9.738 5.299 -9.851 1.00 42.75 89 VAL A N 1
ATOM 730 C CA . VAL A 1 89 ? -11.089 5.786 -9.526 1.00 42.75 89 VAL A CA 1
ATOM 731 C C . VAL A 1 89 ? -11.963 5.850 -10.780 1.00 42.75 89 VAL A C 1
ATOM 733 O O . VAL A 1 89 ? -13.175 5.687 -10.680 1.00 42.75 89 VAL A O 1
ATOM 736 N N . ASP A 1 90 ? -11.343 6.024 -11.946 1.00 37.38 90 ASP A N 1
ATOM 737 C CA . ASP A 1 90 ? -11.986 6.036 -13.253 1.00 37.38 90 ASP A CA 1
ATOM 738 C C . ASP A 1 90 ? -11.099 5.248 -14.239 1.00 37.38 90 ASP A C 1
ATOM 740 O O . ASP A 1 90 ? -10.125 5.793 -14.774 1.00 37.38 90 ASP A O 1
ATOM 744 N N . PRO A 1 91 ? -11.323 3.931 -14.413 1.00 33.28 91 PRO A N 1
ATOM 745 C CA . PRO A 1 91 ? -10.643 3.195 -15.465 1.00 33.28 91 PRO A CA 1
ATOM 746 C C . PRO A 1 91 ? -11.099 3.797 -16.796 1.00 33.28 91 PRO A C 1
ATOM 748 O O . PRO A 1 91 ? -12.283 3.754 -17.109 1.00 33.28 91 PRO A O 1
ATOM 751 N N . ALA A 1 92 ? -10.173 4.397 -17.547 1.00 37.94 92 ALA A N 1
ATOM 752 C CA . ALA A 1 92 ? -10.479 4.908 -18.878 1.00 37.94 92 ALA A CA 1
ATOM 753 C C . ALA A 1 92 ? -11.112 3.787 -19.725 1.00 37.94 92 ALA A C 1
ATOM 755 O O . ALA A 1 92 ? -10.542 2.694 -19.785 1.00 37.94 92 ALA A O 1
ATOM 756 N N . ASP A 1 93 ? -12.282 4.079 -20.309 1.00 41.94 93 ASP A N 1
ATOM 757 C CA . ASP A 1 93 ? -13.040 3.203 -21.222 1.00 41.94 93 ASP A CA 1
ATOM 758 C C . ASP A 1 93 ? -12.168 2.554 -22.316 1.00 41.94 93 ASP A C 1
ATOM 760 O O . ASP A 1 93 ? -11.304 3.254 -22.903 1.00 41.94 93 ASP A O 1
#

pLDDT: mean 72.34, std 14.72, range [33.28, 89.06]